Protein AF-X1QFH4-F1 (afdb_monomer_lite)

Secondary structure (DSSP, 8-state):
----------------SHHHHHHHTT-PPPTT----TT-SS-SSS-HHHHHHHT--TT-S-SS-SSS-HHHHHHHHHHHHHHHSPBGGG--STTS-EEEE---S-EEEBTTT--EEE-S-EEEEETTTTEEEE--HHHHHHHTTT-SEEEBSS-EEE--HHHHHHHTT---S---

Radius of gyration: 23.35 Å; chains: 1; bounding box: 55×47×90 Å

Organism: NCBI:txid412755

pLDDT: mean 86.69, std 19.8, range [39.19, 98.69]

Structure (mmCIF, N/CA/C/O backbone):
data_AF-X1QFH4-F1
#
_entry.id   AF-X1QFH4-F1
#
loop_
_atom_site.group_PDB
_atom_site.id
_atom_site.type_symbol
_atom_site.label_atom_id
_atom_site.label_alt_id
_atom_site.label_comp_id
_atom_site.label_asym_id
_atom_site.label_entity_id
_atom_site.label_seq_id
_atom_site.pdbx_PDB_ins_code
_atom_site.Cartn_x
_atom_site.Cartn_y
_atom_site.Cartn_z
_atom_site.occupancy
_atom_site.B_iso_or_equiv
_atom_site.auth_seq_id
_atom_site.auth_comp_id
_atom_site.auth_asym_id
_atom_site.auth_atom_id
_atom_site.pdbx_PDB_model_num
ATOM 1 N N . PRO A 1 1 ? -32.932 29.231 68.042 1.00 44.78 1 PRO A N 1
ATOM 2 C CA . PRO A 1 1 ? -33.486 29.949 66.866 1.00 44.78 1 PRO A CA 1
ATOM 3 C C . PRO A 1 1 ? -32.664 31.227 66.614 1.00 44.78 1 PRO A C 1
ATOM 5 O O . PRO A 1 1 ? -32.666 32.094 67.472 1.00 44.78 1 PRO A O 1
ATOM 8 N N . TRP A 1 2 ? -31.863 31.425 65.569 1.00 39.72 2 TRP A N 1
ATOM 9 C CA . TRP A 1 2 ? -31.786 30.946 64.184 1.00 39.72 2 TRP A CA 1
ATOM 10 C C . TRP A 1 2 ? -30.365 31.322 63.706 1.00 39.72 2 TRP A C 1
ATOM 12 O O . TRP A 1 2 ? -29.896 32.411 64.022 1.00 39.72 2 TRP A O 1
ATOM 22 N N . ALA A 1 3 ? -29.670 30.441 62.983 1.00 39.66 3 ALA A N 1
ATOM 23 C CA . ALA A 1 3 ? -28.388 30.742 62.338 1.00 39.66 3 ALA A CA 1
ATOM 24 C C . ALA A 1 3 ? -28.584 30.627 60.822 1.00 39.66 3 ALA A C 1
ATOM 26 O O . ALA A 1 3 ? 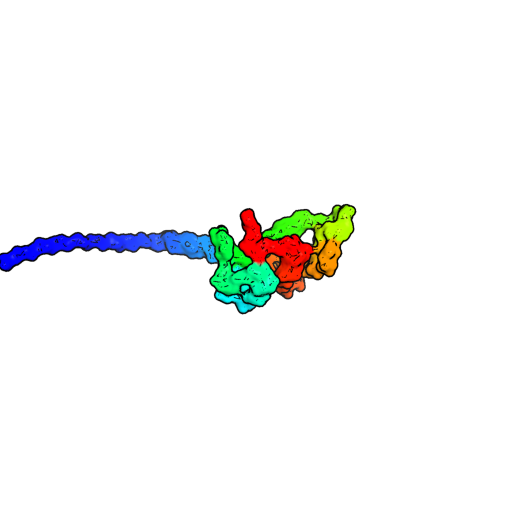-29.055 29.596 60.345 1.00 39.66 3 ALA A O 1
ATOM 27 N N . ILE A 1 4 ? -28.270 31.689 60.078 1.00 46.12 4 ILE A N 1
ATOM 28 C CA . ILE A 1 4 ? -28.333 31.713 58.612 1.00 46.12 4 ILE A CA 1
ATOM 29 C C 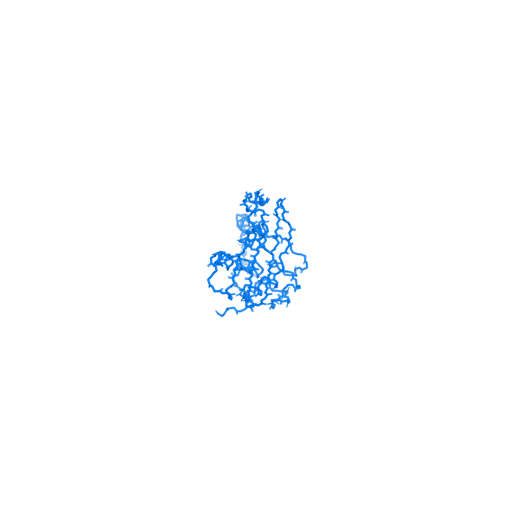. ILE A 1 4 ? -26.918 31.440 58.098 1.00 46.12 4 ILE A C 1
ATOM 31 O O . ILE A 1 4 ? -26.026 32.268 58.267 1.00 46.12 4 ILE A O 1
ATOM 35 N N . ALA A 1 5 ? -26.709 30.268 57.499 1.00 42.12 5 ALA A N 1
ATOM 36 C CA . ALA A 1 5 ? -25.493 29.939 56.767 1.00 42.12 5 ALA A CA 1
ATOM 37 C C . ALA A 1 5 ? -25.646 30.403 55.309 1.00 42.12 5 ALA A C 1
ATOM 39 O O . ALA A 1 5 ? -26.578 29.994 54.618 1.00 42.12 5 ALA A O 1
ATOM 40 N N . ALA A 1 6 ? -24.745 31.272 54.852 1.00 43.19 6 ALA A N 1
ATOM 41 C CA . ALA A 1 6 ? -24.660 31.698 53.460 1.00 43.19 6 ALA A CA 1
ATOM 42 C C . ALA A 1 6 ? -23.924 30.626 52.639 1.00 43.19 6 ALA A C 1
ATOM 44 O O . ALA A 1 6 ? -22.752 30.352 52.888 1.00 43.19 6 ALA A O 1
ATOM 45 N N . GLY A 1 7 ? -24.616 30.005 51.681 1.00 40.72 7 GLY A N 1
ATOM 46 C CA . GLY A 1 7 ? -24.020 29.086 50.711 1.00 40.72 7 GLY A CA 1
ATOM 47 C C . GLY A 1 7 ? -23.520 29.840 49.480 1.00 40.72 7 GLY A C 1
ATOM 48 O O . GLY A 1 7 ? -24.279 30.569 48.844 1.00 40.72 7 GLY A O 1
ATOM 49 N N . THR A 1 8 ? -22.249 29.667 49.133 1.00 43.97 8 THR A N 1
ATOM 50 C CA . THR A 1 8 ? -21.654 30.136 47.877 1.00 43.97 8 THR A CA 1
ATOM 51 C C . THR A 1 8 ? -22.091 29.229 46.725 1.00 43.97 8 THR A C 1
ATOM 53 O O . THR A 1 8 ? -21.732 28.056 46.676 1.00 43.97 8 THR A O 1
ATOM 56 N N . ALA A 1 9 ? -22.856 29.770 45.776 1.00 41.28 9 ALA A N 1
ATOM 57 C CA . ALA A 1 9 ? -23.139 29.110 44.505 1.00 41.28 9 ALA A CA 1
ATOM 58 C C . ALA A 1 9 ? -21.990 29.389 43.524 1.00 41.28 9 ALA A C 1
ATOM 60 O O . ALA A 1 9 ? -21.764 30.536 43.139 1.00 41.28 9 ALA A O 1
ATOM 61 N N . ALA A 1 10 ? -21.259 28.351 43.119 1.00 44.38 10 ALA A N 1
ATOM 62 C CA . ALA A 1 10 ? -20.327 28.442 42.002 1.00 44.38 10 ALA A CA 1
ATOM 63 C C . ALA A 1 10 ? -21.122 28.319 40.694 1.00 44.38 10 ALA A C 1
ATOM 65 O O . ALA A 1 10 ? -21.646 27.254 40.370 1.00 44.38 10 ALA A O 1
ATOM 66 N N . ALA A 1 11 ? -21.240 29.420 39.955 1.00 40.34 11 ALA A N 1
ATOM 67 C CA . ALA A 1 11 ? -21.787 29.407 38.607 1.00 40.34 11 ALA A CA 1
ATOM 68 C C . ALA A 1 11 ? -20.733 28.838 37.646 1.00 40.34 11 ALA A C 1
ATOM 70 O O . ALA A 1 11 ? -19.700 29.463 37.407 1.00 40.34 11 ALA A O 1
ATOM 71 N N . ILE A 1 12 ? -20.987 27.651 37.092 1.00 49.94 12 ILE A N 1
ATOM 72 C CA . ILE A 1 12 ? -20.218 27.122 35.963 1.00 49.94 12 ILE A CA 1
ATOM 73 C C . ILE A 1 12 ? -20.731 27.845 34.716 1.00 49.94 12 ILE A C 1
ATOM 75 O O . ILE A 1 12 ? -21.821 27.562 34.219 1.00 49.94 12 ILE A O 1
ATOM 79 N N . ALA A 1 13 ? -19.966 28.824 34.241 1.00 47.19 13 ALA A N 1
ATOM 80 C CA . ALA A 1 13 ? -20.222 29.468 32.962 1.00 47.19 13 ALA A CA 1
ATOM 81 C C . ALA A 1 13 ? -19.887 28.478 31.834 1.00 47.19 13 ALA A C 1
ATOM 83 O O . ALA A 1 13 ? -18.720 28.190 31.575 1.00 47.19 13 ALA A O 1
ATOM 84 N N . LEU A 1 14 ? -20.914 27.946 31.170 1.00 47.41 14 LEU A N 1
ATOM 85 C CA . LEU A 1 14 ? -20.762 27.208 29.918 1.00 47.41 14 LEU A CA 1
ATOM 86 C C . LEU A 1 14 ? -20.385 28.211 28.821 1.00 47.41 14 LEU A C 1
ATOM 88 O O . LEU A 1 14 ? -21.220 28.989 28.357 1.00 47.41 14 LEU A O 1
ATOM 92 N N . GLY A 1 15 ? -19.104 28.223 28.452 1.00 46.16 15 GLY A N 1
ATOM 93 C CA . GLY A 1 15 ? -18.583 29.016 27.343 1.00 46.16 15 GLY A CA 1
ATOM 94 C C . GLY A 1 15 ? -19.255 28.624 26.027 1.00 46.16 15 GLY A C 1
ATOM 95 O O . GLY A 1 15 ? -19.303 27.456 25.647 1.00 46.16 15 GLY A O 1
ATOM 96 N N . THR A 1 16 ? -19.798 29.621 25.343 1.00 49.06 16 THR A N 1
ATOM 97 C CA . THR A 1 16 ? -20.589 29.510 24.122 1.00 49.06 16 THR A CA 1
ATOM 98 C C . THR A 1 16 ? -19.755 29.068 22.911 1.00 49.06 16 THR A C 1
ATOM 100 O O . THR A 1 16 ? -18.875 29.783 22.443 1.00 49.06 16 THR A O 1
ATOM 103 N N . GLY A 1 17 ? -20.082 27.889 22.368 1.00 50.69 17 GLY A N 1
ATOM 104 C CA . GLY A 1 17 ? -20.250 27.590 20.932 1.00 50.69 17 GLY A CA 1
ATOM 105 C C . GLY A 1 17 ? -19.057 27.626 19.962 1.00 50.69 17 GLY A C 1
ATOM 106 O O . GLY A 1 17 ? -19.098 26.925 18.957 1.00 50.69 17 GLY A O 1
ATOM 107 N N . ALA A 1 18 ? -17.988 28.381 20.214 1.00 46.50 18 ALA A N 1
ATOM 108 C CA . ALA A 1 18 ? -16.902 28.546 19.238 1.00 46.50 18 ALA A CA 1
ATOM 109 C C . ALA A 1 18 ? -15.868 27.402 19.264 1.00 46.50 18 ALA A C 1
ATOM 111 O O . ALA A 1 18 ? -15.225 27.120 18.256 1.00 46.50 18 ALA A O 1
ATOM 112 N N . SER A 1 19 ? -15.725 26.720 20.405 1.00 48.41 19 SER A N 1
ATOM 113 C CA . SER A 1 19 ? -14.767 25.617 20.588 1.00 48.41 19 SER A CA 1
ATOM 114 C C . SER A 1 19 ? -15.251 24.291 19.999 1.00 48.41 19 SER A C 1
ATOM 116 O O . SER A 1 19 ? -14.419 23.514 19.539 1.00 48.41 19 SER A O 1
ATOM 118 N N . LEU A 1 20 ? -16.565 24.046 19.963 1.00 48.06 20 LEU A N 1
ATOM 119 C CA . LEU A 1 20 ? -17.116 22.822 19.377 1.00 48.06 20 LEU A CA 1
ATOM 120 C C . LEU A 1 20 ? -16.903 22.806 17.863 1.00 48.06 20 LEU A C 1
ATOM 122 O O . LEU A 1 20 ? -16.425 21.817 17.332 1.00 48.06 20 LEU A O 1
ATOM 126 N N . ASN A 1 21 ? -17.131 23.924 17.170 1.00 44.59 21 ASN A N 1
ATOM 127 C CA . ASN A 1 21 ? -16.950 23.981 15.716 1.00 44.59 21 ASN A CA 1
ATOM 128 C C . ASN A 1 21 ? -15.492 23.789 15.280 1.00 44.59 21 ASN A C 1
ATOM 130 O O . ASN A 1 21 ? -15.253 23.272 14.200 1.00 44.59 21 ASN A O 1
ATOM 134 N N . LYS A 1 22 ? -14.512 24.169 16.110 1.00 39.19 22 LYS A N 1
ATOM 135 C CA . LYS A 1 22 ? -13.089 23.950 15.810 1.00 39.19 22 LYS A CA 1
ATOM 136 C C . LYS A 1 22 ? -12.627 22.528 16.155 1.00 39.19 22 LYS A C 1
ATOM 138 O O . LYS A 1 22 ? -11.730 22.025 15.495 1.00 39.19 22 LYS A O 1
ATOM 143 N N . ALA A 1 23 ? -13.262 21.892 17.143 1.00 42.47 23 ALA A N 1
ATOM 144 C CA . ALA A 1 23 ? -13.079 20.474 17.450 1.00 42.47 23 ALA A CA 1
ATOM 145 C C . ALA A 1 23 ? -13.771 19.560 16.420 1.00 42.47 23 ALA A C 1
ATOM 147 O O . ALA A 1 23 ? -13.243 18.507 16.110 1.00 42.47 23 ALA A O 1
ATOM 148 N N . LEU A 1 24 ? -14.902 19.983 15.839 1.00 42.06 24 LEU A N 1
ATOM 149 C CA . LEU A 1 24 ? -15.577 19.265 14.750 1.00 42.06 24 LEU A CA 1
ATOM 150 C C . LEU A 1 24 ? -14.979 19.546 13.357 1.00 42.06 24 LEU A C 1
ATOM 152 O O . LEU A 1 24 ? -15.131 18.725 12.463 1.00 42.06 24 LEU A O 1
ATOM 156 N N . ALA A 1 25 ? -14.320 20.691 13.144 1.00 39.50 25 ALA A N 1
ATOM 157 C CA . ALA A 1 25 ? -13.692 21.032 11.858 1.00 39.50 25 ALA A CA 1
ATOM 158 C C . ALA A 1 25 ? -12.262 20.485 11.696 1.00 39.50 25 ALA A C 1
ATOM 160 O O . ALA A 1 25 ? -11.680 20.645 10.626 1.00 39.50 25 ALA A O 1
ATOM 161 N N . GLY A 1 26 ? -11.687 19.892 12.747 1.00 40.53 26 GLY A N 1
ATOM 162 C CA . GLY A 1 26 ? -10.337 19.323 12.733 1.00 40.53 26 GLY A CA 1
ATOM 163 C C . GLY A 1 26 ? -10.264 17.847 12.340 1.00 40.53 26 GLY A C 1
ATOM 164 O O . GL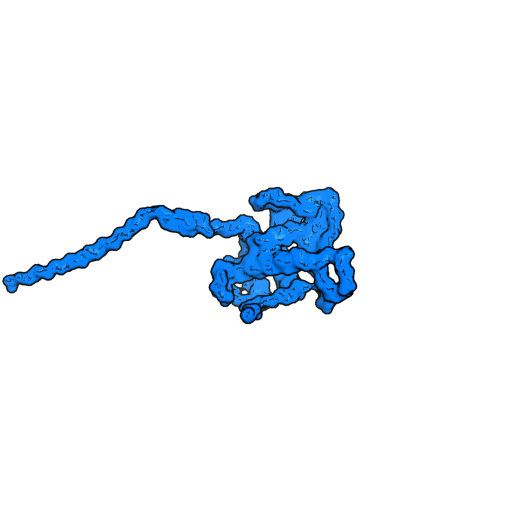Y A 1 26 ? -9.163 17.320 12.311 1.00 40.53 26 GLY A O 1
ATOM 165 N N . ASP A 1 27 ? -11.400 17.201 12.066 1.00 52.72 27 ASP A N 1
ATOM 166 C CA . ASP A 1 27 ? -11.501 15.736 12.110 1.00 52.72 27 ASP A CA 1
ATOM 167 C C . ASP A 1 27 ? -12.452 15.185 11.034 1.00 52.72 27 ASP A C 1
ATOM 169 O O . ASP A 1 27 ? -13.215 14.248 11.259 1.00 52.72 27 ASP A O 1
ATOM 173 N N . MET A 1 28 ? -12.479 15.814 9.852 1.00 60.19 28 MET A N 1
ATOM 174 C CA . MET A 1 28 ? -13.036 15.106 8.700 1.00 60.19 28 MET A CA 1
ATOM 175 C C . MET A 1 28 ? -11.976 14.103 8.246 1.00 60.19 28 MET A C 1
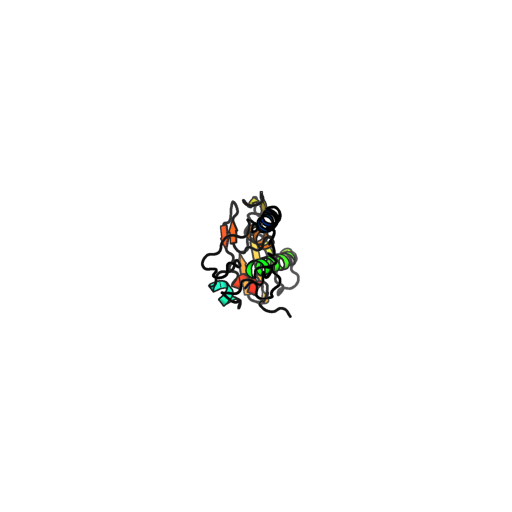ATOM 177 O O . MET A 1 28 ? -10.898 14.555 7.849 1.00 60.19 28 MET A O 1
ATOM 181 N N . PRO A 1 29 ? -12.251 12.786 8.320 1.00 76.75 29 PRO A N 1
ATOM 182 C CA . PRO A 1 29 ? -11.317 11.785 7.826 1.00 76.75 29 PRO A CA 1
ATOM 183 C C . PRO A 1 29 ? -10.989 12.086 6.364 1.00 76.75 29 PRO A C 1
ATOM 185 O O . PRO A 1 29 ? -11.843 12.584 5.615 1.00 76.75 29 PRO A O 1
ATOM 188 N N . ASP A 1 30 ? -9.737 11.841 5.976 1.00 92.62 30 ASP A N 1
ATOM 189 C CA . ASP A 1 30 ? -9.311 12.028 4.594 1.00 92.62 30 ASP A CA 1
ATOM 190 C C . ASP A 1 30 ? -10.245 11.212 3.695 1.00 92.62 30 ASP A C 1
ATOM 192 O O . ASP A 1 30 ? -10.505 10.039 3.942 1.00 92.62 30 ASP A O 1
ATOM 196 N N . ARG A 1 31 ? -10.797 11.834 2.654 1.00 95.44 31 ARG A N 1
ATOM 197 C CA . ARG A 1 31 ? -11.794 11.187 1.797 1.00 95.44 31 ARG A CA 1
ATOM 198 C C . ARG A 1 31 ? -11.255 9.979 1.026 1.00 95.44 31 ARG A C 1
ATOM 200 O O . ARG A 1 31 ? -12.064 9.227 0.491 1.00 95.44 31 ARG A O 1
ATOM 207 N N . HIS A 1 32 ? -9.939 9.801 0.952 1.00 97.19 32 HIS A N 1
ATOM 208 C CA . HIS A 1 32 ? -9.332 8.595 0.392 1.00 97.19 32 HIS A CA 1
ATOM 209 C C . HIS A 1 32 ? -9.377 7.407 1.368 1.00 97.19 32 HIS A C 1
ATOM 211 O O . HIS A 1 32 ? -9.171 6.274 0.947 1.00 97.19 32 HIS A O 1
ATOM 217 N N . GLN A 1 33 ? -9.658 7.628 2.656 1.00 96.50 33 GLN A N 1
ATOM 218 C CA . GLN A 1 33 ? -9.787 6.582 3.673 1.00 96.50 33 GLN A CA 1
ATOM 219 C C . GLN A 1 33 ? -11.128 5.864 3.525 1.00 96.50 33 GLN A C 1
ATOM 221 O O . GLN A 1 33 ? -12.128 6.193 4.166 1.00 96.50 33 GLN A O 1
ATOM 226 N N . LEU A 1 34 ? -11.146 4.892 2.615 1.00 95.19 34 LEU A N 1
ATOM 227 C CA . LEU A 1 34 ? -12.328 4.097 2.309 1.00 95.19 34 LEU A CA 1
ATOM 228 C C . LEU A 1 34 ? -12.676 3.177 3.485 1.00 95.19 34 LEU A C 1
ATOM 230 O O . LEU A 1 34 ? -11.804 2.557 4.094 1.00 95.19 34 LEU A O 1
ATOM 234 N N . SER A 1 35 ? -13.971 3.056 3.776 1.00 94.19 35 SER A N 1
ATOM 235 C CA . SER A 1 35 ? -14.462 2.209 4.864 1.00 94.19 35 SER A CA 1
ATOM 236 C C . SER A 1 35 ? -14.091 0.743 4.658 1.00 94.19 35 SER A C 1
ATOM 238 O O . SER A 1 35 ? -14.279 0.201 3.565 1.00 94.19 35 SER A O 1
ATOM 240 N N . VAL A 1 36 ? -13.668 0.078 5.730 1.00 96.75 36 VAL A N 1
ATOM 241 C CA . VAL A 1 36 ? -13.292 -1.336 5.709 1.00 96.75 36 VAL A CA 1
ATOM 242 C C . VAL A 1 36 ? -14.386 -2.181 6.354 1.00 96.75 36 VAL A C 1
ATOM 244 O O . VAL A 1 36 ? -14.925 -1.860 7.411 1.00 96.75 36 VAL A O 1
ATOM 247 N N . SER A 1 37 ? -14.768 -3.273 5.694 1.00 96.31 37 SER A N 1
ATOM 248 C CA . SER A 1 37 ? -15.717 -4.225 6.267 1.00 96.31 37 SER A CA 1
ATOM 249 C C . SER A 1 37 ? -15.040 -5.066 7.346 1.00 96.31 37 SER A C 1
ATOM 251 O O . SER A 1 37 ? -13.979 -5.627 7.077 1.00 96.31 37 SER A O 1
ATOM 253 N N . GLN A 1 38 ? -15.721 -5.278 8.476 1.00 97.19 38 GLN A N 1
ATOM 254 C CA . GLN A 1 38 ? -15.202 -6.079 9.595 1.00 97.19 38 GLN A CA 1
ATOM 255 C C . GLN A 1 38 ? -13.891 -5.506 10.153 1.00 97.19 38 GLN A C 1
ATOM 257 O O . GLN A 1 38 ? -12.888 -6.206 10.193 1.00 97.19 38 GLN A O 1
ATOM 262 N N . ASP A 1 39 ? -13.937 -4.228 10.512 1.00 97.75 39 ASP A N 1
ATOM 263 C CA . ASP A 1 39 ? -12.898 -3.461 11.198 1.00 97.75 39 ASP A CA 1
ATOM 264 C C . ASP A 1 39 ? -13.504 -3.039 12.549 1.00 97.75 39 ASP A C 1
ATOM 266 O O . ASP A 1 39 ? -14.429 -2.217 12.601 1.00 97.75 39 ASP A O 1
ATOM 270 N N . ALA A 1 40 ? -13.130 -3.740 13.620 1.00 97.94 40 ALA A N 1
ATOM 271 C CA . ALA A 1 40 ? -13.802 -3.643 14.912 1.00 97.94 40 ALA A CA 1
ATOM 272 C C . ALA A 1 40 ? -13.433 -2.391 15.722 1.00 97.94 40 ALA A C 1
ATOM 274 O O . ALA A 1 40 ? -14.211 -1.999 16.602 1.00 97.94 40 ALA A O 1
ATOM 275 N N . ASP A 1 41 ? -12.290 -1.766 15.450 1.00 96.94 41 ASP A N 1
ATOM 276 C CA . ASP A 1 41 ? -11.832 -0.554 16.129 1.00 96.94 41 ASP A CA 1
ATOM 277 C C . ASP A 1 41 ? -11.752 0.687 15.226 1.00 96.94 41 ASP A C 1
ATOM 279 O O . ASP A 1 41 ? -11.495 1.781 15.739 1.00 96.94 41 ASP A O 1
ATOM 283 N N . ALA A 1 42 ? -12.134 0.543 13.955 1.00 96.50 42 ALA A N 1
ATOM 284 C CA . ALA A 1 42 ? -12.233 1.588 12.943 1.00 96.50 42 ALA A CA 1
ATOM 285 C C . ALA A 1 42 ? -10.880 2.241 12.620 1.00 96.50 42 ALA A C 1
ATOM 287 O O . ALA A 1 42 ? -10.794 3.466 12.485 1.00 96.50 42 ALA A O 1
ATOM 288 N N . ASP A 1 43 ? -9.828 1.428 12.509 1.00 96.06 43 ASP A N 1
ATOM 289 C CA . ASP A 1 43 ? -8.458 1.880 12.261 1.00 96.06 43 ASP A CA 1
ATOM 290 C C . ASP A 1 43 ? -8.022 1.826 10.783 1.00 96.06 43 ASP A C 1
ATOM 292 O O . ASP A 1 43 ? -6.934 2.320 10.459 1.00 96.06 43 ASP A O 1
ATOM 296 N N . LEU A 1 44 ? -8.905 1.325 9.901 1.00 97.38 44 LEU A N 1
ATOM 297 C CA . LEU A 1 44 ? -8.732 1.043 8.467 1.00 97.38 44 LEU A CA 1
ATOM 298 C C . LEU A 1 44 ? -8.031 -0.282 8.120 1.00 97.38 44 LEU A C 1
ATOM 300 O O . LEU A 1 44 ? -7.608 -0.483 6.967 1.00 97.38 44 LEU A O 1
ATOM 304 N N . LEU A 1 45 ? -7.972 -1.223 9.055 1.00 97.56 45 LEU A N 1
ATOM 305 C CA . LEU A 1 45 ? -7.620 -2.621 8.828 1.00 97.56 45 LEU A CA 1
ATOM 306 C C . LEU A 1 45 ? -8.807 -3.518 9.169 1.00 97.56 45 LEU A C 1
ATOM 308 O O . LEU A 1 45 ? -9.530 -3.316 10.132 1.00 97.56 45 LEU A O 1
ATOM 312 N N . ALA A 1 46 ? -9.031 -4.551 8.360 1.00 98.06 46 ALA A N 1
ATOM 313 C CA . ALA A 1 46 ? -10.007 -5.564 8.733 1.00 98.06 46 ALA A CA 1
ATOM 314 C C . ALA A 1 46 ? -9.425 -6.443 9.851 1.00 98.06 46 ALA A C 1
ATOM 316 O O . ALA A 1 46 ? -8.246 -6.799 9.789 1.00 98.06 46 ALA A O 1
ATOM 317 N N . ASP A 1 47 ? -10.264 -6.954 10.753 1.00 98.12 47 ASP A N 1
ATOM 318 C CA . ASP A 1 47 ? -9.867 -7.833 11.864 1.00 98.12 47 ASP A CA 1
ATOM 319 C C . ASP A 1 47 ? -8.964 -8.992 11.384 1.00 98.12 47 ASP A C 1
ATOM 321 O O . ASP A 1 47 ? -7.997 -9.405 12.028 1.00 98.12 47 ASP A O 1
ATOM 325 N N . LYS A 1 48 ? -9.281 -9.549 10.204 1.00 97.44 48 LYS A N 1
ATOM 326 C CA . LYS A 1 48 ? -8.520 -10.646 9.582 1.00 97.44 48 LYS A CA 1
ATOM 327 C C . LYS A 1 48 ? -7.121 -10.215 9.128 1.00 97.44 48 LYS A C 1
ATOM 329 O O . LYS A 1 48 ? -6.202 -11.031 9.154 1.00 97.44 48 LYS A O 1
ATOM 334 N N . GLU A 1 49 ? -6.983 -8.978 8.658 1.00 97.19 49 GLU A N 1
ATOM 335 C CA . GLU A 1 49 ? -5.722 -8.410 8.187 1.00 97.19 49 GLU A CA 1
ATOM 336 C C . GLU A 1 49 ? -4.826 -8.168 9.386 1.00 97.19 49 GLU A C 1
ATOM 338 O O . GLU A 1 49 ? -3.703 -8.663 9.394 1.00 97.19 49 GLU A O 1
ATOM 343 N N . GLU A 1 50 ? -5.360 -7.545 10.435 1.00 96.56 50 GLU A N 1
ATOM 344 C CA . GLU A 1 50 ? -4.646 -7.330 11.687 1.00 96.56 50 GLU A CA 1
ATOM 345 C C . GLU A 1 50 ? -4.129 -8.632 12.294 1.00 96.56 50 GLU A C 1
ATOM 347 O O . GLU A 1 50 ? -2.948 -8.730 12.631 1.00 96.56 50 GLU A O 1
ATOM 352 N N . ILE A 1 51 ? -4.969 -9.672 12.369 1.00 95.25 51 ILE A N 1
ATOM 353 C CA . ILE A 1 51 ? -4.549 -11.002 12.835 1.00 95.25 51 ILE A CA 1
ATOM 354 C C . ILE A 1 51 ? -3.403 -11.548 11.972 1.00 95.25 51 ILE A C 1
ATOM 356 O O . ILE A 1 51 ? -2.462 -12.142 12.505 1.00 95.25 51 ILE A O 1
ATOM 360 N N . ALA A 1 52 ? -3.465 -11.363 10.650 1.00 94.75 52 ALA A N 1
ATOM 361 C CA . ALA A 1 52 ? -2.455 -11.871 9.725 1.00 94.75 52 ALA A CA 1
ATOM 362 C C . ALA A 1 52 ? -1.101 -11.152 9.855 1.00 94.75 52 ALA A C 1
ATOM 364 O O . ALA A 1 52 ? -0.063 -11.779 9.627 1.00 94.75 52 ALA A O 1
ATOM 365 N N . ILE A 1 53 ? -1.101 -9.869 10.233 1.00 93.38 53 ILE A N 1
ATOM 366 C CA . ILE A 1 53 ? 0.114 -9.047 10.363 1.00 93.38 53 ILE A CA 1
ATOM 367 C C . ILE A 1 53 ? 0.557 -8.815 11.818 1.00 93.38 53 ILE A C 1
ATOM 369 O O . ILE A 1 53 ? 1.635 -8.274 12.047 1.00 93.38 53 ILE A O 1
ATOM 373 N N . GLY A 1 54 ? -0.215 -9.289 12.800 1.00 92.44 54 GLY A N 1
ATOM 374 C CA . GLY A 1 54 ? 0.130 -9.265 14.225 1.00 92.44 54 GLY A CA 1
ATOM 375 C C . GLY A 1 54 ? -0.343 -8.031 15.003 1.00 92.44 54 GLY A C 1
ATOM 376 O O . GLY A 1 54 ? 0.170 -7.792 16.098 1.00 92.44 54 GLY A O 1
ATOM 377 N N . TYR A 1 55 ? -1.295 -7.267 14.466 1.00 93.62 55 TYR A N 1
ATOM 378 C CA . TYR A 1 55 ? -1.950 -6.138 15.137 1.00 93.62 55 TYR A CA 1
ATOM 379 C C . TYR A 1 55 ? -3.045 -6.615 16.112 1.00 93.62 55 TYR A C 1
ATOM 381 O O . TYR A 1 55 ? -3.279 -7.820 16.270 1.00 93.62 55 TYR A O 1
ATOM 389 N N . ARG A 1 56 ? -3.668 -5.683 16.845 1.00 95.31 56 ARG A N 1
ATOM 390 C CA . ARG A 1 56 ? -4.696 -5.978 17.851 1.00 95.31 56 ARG A CA 1
ATOM 391 C C . ARG A 1 56 ? -6.033 -5.371 17.441 1.00 95.31 56 ARG A C 1
ATOM 393 O O . ARG A 1 56 ? -6.268 -4.217 17.759 1.00 95.31 56 ARG A O 1
ATOM 400 N N . VAL A 1 57 ? -6.944 -6.266 17.069 1.00 96.88 57 VAL A N 1
ATOM 401 C CA . VAL A 1 57 ? -8.339 -6.052 16.628 1.00 96.88 57 VAL A CA 1
ATOM 402 C C . VAL A 1 57 ? -9.209 -5.049 17.398 1.00 96.88 57 VAL A C 1
ATOM 404 O O . VAL A 1 57 ? -10.271 -4.651 16.946 1.00 96.88 57 VAL A O 1
ATOM 407 N N . PHE A 1 58 ? -8.829 -4.673 18.614 1.00 97.31 58 PHE A N 1
ATOM 408 C CA . PHE A 1 58 ? -9.630 -3.775 19.449 1.00 97.31 58 PHE A CA 1
ATOM 409 C C . PHE A 1 58 ? -8.811 -2.583 19.959 1.00 97.31 58 PHE A C 1
ATOM 411 O O . PHE A 1 58 ? -9.077 -2.068 21.052 1.00 97.31 58 PHE A O 1
ATOM 418 N N . LYS A 1 59 ? -7.745 -2.206 19.253 1.00 95.62 59 LYS A N 1
ATOM 419 C CA . LYS A 1 59 ? -6.838 -1.126 19.630 1.00 95.62 59 LYS A CA 1
ATOM 420 C C . LYS A 1 59 ? -6.333 -0.370 18.391 1.00 95.62 59 LYS A C 1
ATOM 422 O O . LYS A 1 59 ? -5.187 -0.552 18.001 1.00 95.62 59 LYS A O 1
ATOM 427 N N . ALA A 1 60 ? -7.125 0.615 17.970 1.00 95.50 60 ALA A N 1
ATOM 428 C CA . ALA A 1 60 ? -6.894 1.399 16.757 1.00 95.50 60 ALA A CA 1
ATOM 429 C C . ALA A 1 60 ? -5.590 2.209 16.703 1.00 95.50 60 ALA A C 1
ATOM 431 O O . ALA A 1 60 ? -5.186 2.632 15.633 1.00 95.50 60 ALA A O 1
ATOM 432 N N . ASP A 1 61 ? -4.958 2.492 17.844 1.00 94.31 61 ASP A N 1
ATOM 433 C CA . ASP A 1 61 ? -3.655 3.167 17.925 1.00 94.31 61 ASP A CA 1
ATOM 434 C C . ASP A 1 61 ? -2.797 2.413 18.950 1.00 94.31 61 ASP A C 1
ATOM 436 O O . ASP A 1 61 ? -2.923 2.563 20.182 1.00 94.31 61 ASP A O 1
ATOM 440 N N . GLN A 1 62 ? -1.960 1.500 18.458 1.00 92.06 62 GLN A N 1
ATOM 441 C CA . GLN A 1 62 ? -1.205 0.608 19.319 1.00 92.06 62 GLN A CA 1
ATOM 442 C C . GLN A 1 62 ? 0.036 1.262 19.922 1.00 92.06 62 GLN A C 1
ATOM 444 O O . GLN A 1 62 ? 0.359 0.967 21.087 1.00 92.06 62 GLN A O 1
ATOM 449 N N . ASN A 1 63 ? 0.711 2.139 19.185 1.00 90.50 63 ASN A N 1
ATOM 450 C CA . ASN A 1 63 ? 1.924 2.822 19.641 1.00 90.50 63 ASN A CA 1
ATOM 451 C C . ASN A 1 63 ? 1.630 4.143 20.383 1.00 90.50 63 ASN A C 1
ATOM 453 O O . ASN A 1 63 ? 2.529 4.678 21.033 1.00 90.50 63 ASN A O 1
ATOM 457 N N . ARG A 1 64 ? 0.367 4.587 20.410 1.00 92.25 64 ARG A N 1
ATOM 458 C CA . ARG A 1 64 ? -0.127 5.825 21.034 1.00 92.25 64 ARG A CA 1
ATOM 459 C C . ARG A 1 64 ? 0.432 7.088 20.380 1.00 92.25 64 ARG A C 1
ATOM 461 O O . ARG A 1 64 ? 0.700 8.066 21.088 1.00 92.25 64 ARG A O 1
ATOM 468 N N . ASN A 1 65 ? 0.648 7.065 19.068 1.00 90.75 65 ASN A N 1
ATOM 469 C CA . ASN A 1 65 ? 1.146 8.215 18.313 1.00 90.75 65 ASN A CA 1
ATOM 470 C C . ASN A 1 65 ? 0.027 9.141 17.796 1.00 90.75 65 ASN A C 1
ATOM 472 O O . ASN A 1 65 ? 0.345 10.149 17.167 1.00 90.75 65 ASN A O 1
ATOM 476 N N . GLN A 1 66 ? -1.243 8.853 18.118 1.00 93.00 66 GLN A N 1
ATOM 477 C CA . GLN A 1 66 ? -2.437 9.584 17.670 1.00 93.00 66 GLN A CA 1
ATOM 478 C C . GLN A 1 66 ? -2.762 9.422 16.176 1.00 93.00 66 GLN A C 1
ATOM 480 O O . GLN A 1 66 ? -3.544 10.202 15.636 1.00 93.00 66 GLN A O 1
ATOM 485 N N . ILE A 1 67 ? -2.186 8.420 15.517 1.00 91.88 67 ILE A N 1
ATOM 486 C CA . ILE A 1 67 ? -2.491 8.010 14.146 1.00 91.88 67 ILE A CA 1
ATOM 487 C C . ILE A 1 67 ? -3.067 6.598 14.236 1.00 91.88 67 ILE A C 1
ATOM 489 O O . ILE A 1 67 ? -2.563 5.779 15.000 1.00 91.88 67 ILE A O 1
ATOM 493 N N . SER A 1 68 ? -4.142 6.316 13.498 1.00 95.00 68 SER A N 1
ATOM 494 C CA . SER A 1 68 ? -4.668 4.957 13.487 1.00 95.00 68 SER A CA 1
ATOM 495 C C . SER A 1 68 ? -3.686 4.006 12.804 1.00 95.00 68 SER A C 1
ATOM 497 O O . SER A 1 68 ? -2.979 4.362 11.858 1.00 95.00 68 SER A O 1
ATOM 499 N N . ASP A 1 69 ? -3.653 2.783 13.297 1.00 94.62 69 ASP A N 1
ATOM 500 C CA . ASP A 1 69 ? -2.703 1.741 12.951 1.00 94.62 69 ASP A CA 1
ATOM 501 C C . ASP A 1 69 ? -2.737 1.403 11.443 1.00 94.62 69 ASP A C 1
ATOM 503 O O . ASP A 1 69 ? -1.680 1.302 10.805 1.00 94.62 69 ASP A O 1
ATOM 507 N N . GLY A 1 70 ? -3.930 1.326 10.840 1.00 96.00 70 GLY A N 1
ATOM 508 C CA . GLY A 1 70 ? -4.113 1.171 9.393 1.00 96.00 70 GLY A CA 1
ATOM 509 C C . GLY A 1 70 ? -3.629 2.358 8.559 1.00 96.00 70 GLY A C 1
ATOM 510 O O . GLY A 1 70 ? -2.927 2.156 7.563 1.00 96.00 70 GLY A O 1
ATOM 511 N N . VAL A 1 71 ? -3.930 3.590 8.987 1.00 96.69 71 VAL A N 1
ATOM 512 C CA . VAL A 1 71 ? -3.466 4.825 8.324 1.00 96.69 71 VAL A CA 1
ATOM 513 C C . VAL A 1 71 ? -1.946 4.916 8.361 1.00 96.69 71 VAL A C 1
ATOM 515 O O . VAL A 1 71 ? -1.308 5.197 7.344 1.00 96.69 71 VAL A O 1
ATOM 518 N N . GLU A 1 72 ? -1.344 4.665 9.523 1.00 95.44 72 GLU A N 1
ATOM 519 C CA . GLU A 1 72 ? 0.106 4.672 9.678 1.00 95.44 72 GLU A CA 1
ATOM 520 C C . GLU A 1 72 ? 0.758 3.612 8.784 1.00 95.44 72 GLU A C 1
ATOM 522 O O . GLU A 1 72 ? 1.721 3.916 8.073 1.00 95.44 72 GLU A O 1
ATOM 527 N N . LEU A 1 73 ? 0.233 2.382 8.777 1.00 96.44 73 LEU A N 1
ATOM 528 C CA . LEU A 1 73 ? 0.793 1.296 7.976 1.00 96.44 73 LEU A CA 1
ATOM 529 C C . LEU A 1 73 ? 0.727 1.594 6.474 1.00 96.44 73 LEU A C 1
ATOM 531 O O . LEU A 1 73 ? 1.722 1.385 5.777 1.00 96.44 73 LEU A O 1
ATOM 535 N N . ALA A 1 74 ? -0.403 2.101 5.975 1.00 97.62 74 ALA A N 1
ATOM 536 C CA . ALA A 1 74 ? -0.562 2.477 4.571 1.00 97.62 74 ALA A CA 1
ATOM 537 C C . ALA A 1 74 ? 0.424 3.580 4.162 1.00 97.62 74 ALA A C 1
ATOM 539 O O . ALA A 1 74 ? 1.170 3.402 3.196 1.00 97.62 74 ALA A O 1
ATOM 540 N N . ASN A 1 75 ? 0.529 4.648 4.957 1.00 96.50 75 ASN A N 1
ATOM 541 C CA . ASN A 1 75 ? 1.483 5.729 4.706 1.00 96.50 75 ASN A CA 1
ATOM 542 C C . ASN A 1 75 ? 2.933 5.223 4.696 1.00 96.50 75 ASN A C 1
ATOM 544 O O . ASN A 1 75 ? 3.715 5.565 3.808 1.00 96.50 75 ASN A O 1
ATOM 548 N N . ARG A 1 76 ? 3.305 4.362 5.653 1.00 95.62 76 ARG A N 1
ATOM 549 C CA . ARG A 1 76 ? 4.642 3.748 5.699 1.00 95.62 76 ARG A CA 1
ATOM 550 C C . ARG A 1 76 ? 4.917 2.892 4.463 1.00 95.62 76 ARG A C 1
ATOM 552 O O . ARG A 1 76 ? 6.012 2.981 3.910 1.00 95.62 76 ARG A O 1
ATOM 559 N N . CYS A 1 77 ? 3.950 2.089 4.018 1.00 97.56 77 CYS A N 1
ATOM 560 C CA . CYS A 1 77 ? 4.058 1.329 2.773 1.00 97.56 77 CYS A CA 1
ATOM 561 C C . CYS A 1 77 ? 4.285 2.257 1.572 1.00 97.56 77 CYS A C 1
ATOM 563 O O . CYS A 1 77 ? 5.212 2.010 0.803 1.00 97.56 77 CYS A O 1
ATOM 565 N N . GLY A 1 78 ? 3.507 3.339 1.449 1.00 97.06 78 GLY A N 1
ATOM 566 C CA . GLY A 1 78 ? 3.666 4.348 0.396 1.00 97.06 78 GLY A CA 1
ATOM 567 C C . GLY A 1 78 ? 5.078 4.939 0.357 1.00 97.06 78 GLY A C 1
ATOM 568 O O . GLY A 1 78 ? 5.743 4.875 -0.675 1.00 97.06 78 GLY A O 1
ATOM 569 N N . VAL A 1 79 ? 5.588 5.391 1.509 1.00 96.06 79 VAL A N 1
ATOM 570 C CA . VAL A 1 79 ? 6.955 5.933 1.643 1.00 96.06 79 VAL A CA 1
ATOM 571 C C . VAL A 1 79 ? 8.023 4.911 1.238 1.00 96.06 79 VAL A C 1
ATOM 573 O O . VAL A 1 79 ? 8.983 5.256 0.549 1.00 96.06 79 VAL A O 1
ATOM 576 N N . VAL A 1 80 ? 7.881 3.643 1.642 1.00 97.31 80 VAL A N 1
ATOM 577 C CA . VAL A 1 80 ? 8.840 2.595 1.254 1.00 97.31 80 VAL A CA 1
ATOM 578 C C . VAL A 1 80 ? 8.780 2.331 -0.251 1.00 97.31 80 VAL A C 1
ATOM 580 O O . VAL A 1 80 ? 9.829 2.236 -0.884 1.00 97.31 80 VAL A O 1
ATOM 583 N N . ILE A 1 81 ? 7.585 2.250 -0.845 1.00 98.00 81 ILE A N 1
ATOM 584 C CA . ILE A 1 81 ? 7.404 2.040 -2.291 1.00 98.00 81 ILE A CA 1
ATOM 585 C C . ILE A 1 81 ? 8.000 3.199 -3.098 1.00 98.00 81 ILE A C 1
ATOM 587 O O . ILE A 1 81 ? 8.639 2.968 -4.129 1.00 98.00 81 ILE A O 1
ATOM 591 N N . GLU A 1 82 ? 7.836 4.441 -2.641 1.00 96.62 82 GLU A N 1
ATOM 592 C CA . GLU A 1 82 ? 8.426 5.619 -3.282 1.00 96.62 82 GLU A CA 1
ATOM 593 C C . GLU A 1 82 ? 9.954 5.489 -3.395 1.00 96.62 82 GLU A C 1
ATOM 595 O O . GLU A 1 82 ? 10.521 5.782 -4.448 1.00 96.62 82 GLU A O 1
ATOM 600 N N . GLN A 1 83 ? 10.597 4.941 -2.361 1.00 96.94 83 GLN A N 1
ATOM 601 C CA . GLN A 1 83 ? 12.047 4.739 -2.286 1.00 96.94 83 GLN A CA 1
ATOM 602 C C . GLN A 1 83 ? 12.562 3.507 -3.045 1.00 96.94 83 GLN A C 1
ATOM 604 O O . GLN A 1 83 ? 13.775 3.376 -3.229 1.00 96.94 83 GLN A O 1
ATOM 609 N N . LEU A 1 84 ? 11.687 2.591 -3.476 1.00 98.12 84 LEU A N 1
ATOM 610 C CA . LEU A 1 84 ? 12.106 1.444 -4.284 1.00 98.12 84 LEU A CA 1
ATOM 611 C C . LEU A 1 84 ? 12.606 1.905 -5.662 1.00 98.12 84 LEU A C 1
ATOM 613 O O . LEU A 1 84 ? 11.989 2.797 -6.255 1.00 98.12 84 LEU A O 1
ATOM 617 N N . PRO A 1 85 ? 13.654 1.266 -6.214 1.00 98.25 85 PRO A N 1
ATOM 618 C CA . PRO A 1 85 ? 14.038 1.483 -7.602 1.00 98.25 85 PRO A CA 1
ATOM 619 C C . PRO A 1 85 ? 12.940 0.983 -8.544 1.00 98.25 85 PRO A C 1
ATOM 621 O O . PRO A 1 85 ? 12.209 0.033 -8.228 1.00 98.25 85 PRO A O 1
ATOM 624 N N . TRP A 1 86 ? 12.855 1.592 -9.721 1.00 97.81 86 TRP A N 1
ATOM 625 C CA . TRP A 1 86 ? 12.145 1.001 -10.849 1.00 97.81 86 TRP A CA 1
ATOM 626 C C . TRP A 1 86 ? 12.891 -0.228 -11.379 1.00 97.81 86 TRP A C 1
ATOM 628 O O . TRP A 1 86 ? 14.096 -0.370 -11.189 1.00 97.81 86 TRP A O 1
ATOM 638 N N . GLU A 1 87 ? 12.172 -1.139 -12.036 1.00 96.94 87 GLU A N 1
ATOM 639 C CA . GLU A 1 87 ? 12.717 -2.395 -12.577 1.00 96.94 87 GLU A CA 1
ATOM 640 C C . GLU A 1 87 ? 13.974 -2.194 -13.447 1.00 96.94 87 GLU A C 1
ATOM 642 O O . GLU A 1 87 ? 14.908 -2.990 -13.370 1.00 96.94 87 GLU A O 1
ATOM 647 N N . ASP A 1 88 ? 14.035 -1.120 -14.234 1.00 96.25 88 ASP A N 1
ATOM 648 C CA . ASP A 1 88 ? 15.168 -0.769 -15.098 1.00 96.25 88 ASP A CA 1
ATOM 649 C C . ASP A 1 88 ? 16.348 -0.113 -14.357 1.00 96.25 88 ASP A C 1
ATOM 651 O O . ASP A 1 88 ? 17.446 -0.008 -14.907 1.00 96.25 88 ASP A O 1
ATOM 655 N N . GLU A 1 89 ? 16.152 0.275 -13.098 1.00 97.50 89 GLU A N 1
ATOM 656 C CA . GLU A 1 89 ? 17.170 0.841 -12.208 1.00 97.50 89 GLU A CA 1
ATOM 657 C C . GLU A 1 89 ? 17.809 -0.223 -11.294 1.00 97.50 89 GLU A C 1
ATOM 659 O O . GLU A 1 89 ? 18.795 0.052 -10.601 1.00 97.50 89 GLU A O 1
ATOM 664 N N . VAL A 1 90 ? 17.269 -1.448 -11.274 1.00 97.31 90 VAL A N 1
ATOM 665 C CA . VAL A 1 90 ? 17.744 -2.532 -10.403 1.00 97.31 90 VAL A CA 1
ATOM 666 C C . VAL A 1 90 ? 19.143 -2.985 -10.810 1.00 97.31 90 VAL A C 1
ATOM 668 O O . VAL A 1 90 ? 19.394 -3.389 -11.945 1.00 97.31 90 VAL A O 1
ATOM 671 N N . THR A 1 91 ? 20.059 -2.990 -9.840 1.00 96.25 91 THR A N 1
ATOM 672 C CA . THR A 1 91 ? 21.442 -3.462 -10.034 1.00 96.25 91 THR A CA 1
ATOM 673 C C . THR A 1 91 ? 21.779 -4.714 -9.223 1.00 96.25 91 THR A C 1
ATOM 675 O O . THR A 1 91 ? 22.676 -5.463 -9.612 1.00 96.25 91 THR A O 1
ATOM 678 N N . ASP A 1 92 ? 21.047 -4.988 -8.137 1.00 96.81 92 ASP A N 1
ATOM 679 C CA . ASP A 1 92 ? 21.162 -6.211 -7.334 1.00 96.81 92 ASP A CA 1
ATOM 680 C C . ASP A 1 92 ? 19.957 -7.138 -7.602 1.00 96.81 92 ASP A C 1
ATOM 682 O O . ASP A 1 92 ? 18.817 -6.734 -7.369 1.00 96.81 92 ASP A O 1
ATOM 686 N N . PRO A 1 93 ? 20.167 -8.395 -8.045 1.00 95.19 93 PRO A N 1
ATOM 687 C CA . PRO A 1 93 ? 19.081 -9.328 -8.357 1.00 95.19 93 PRO A CA 1
ATOM 688 C C . PRO A 1 93 ? 18.196 -9.716 -7.161 1.00 95.19 93 PRO A C 1
ATOM 690 O O . PRO A 1 93 ? 17.131 -10.294 -7.369 1.00 95.19 93 PRO A O 1
ATOM 693 N N . ASN A 1 94 ? 18.616 -9.445 -5.921 1.00 96.88 94 ASN A N 1
ATOM 694 C CA . ASN A 1 94 ? 17.817 -9.704 -4.721 1.00 96.88 94 ASN A CA 1
ATOM 695 C C . ASN A 1 94 ? 17.097 -8.460 -4.184 1.00 96.88 94 ASN A C 1
ATOM 697 O O . ASN A 1 94 ? 16.350 -8.576 -3.210 1.00 96.88 94 ASN A O 1
ATOM 701 N N . GLN A 1 95 ? 17.326 -7.289 -4.780 1.00 97.44 95 GLN A N 1
ATOM 702 C CA . GLN A 1 95 ? 16.721 -6.037 -4.348 1.00 97.44 95 GLN A CA 1
ATOM 703 C C . GLN A 1 95 ? 15.224 -6.019 -4.675 1.00 97.44 95 GLN A C 1
ATOM 705 O O . GLN A 1 95 ? 14.808 -6.379 -5.775 1.00 97.44 95 GLN A O 1
ATOM 710 N N . THR A 1 96 ? 14.408 -5.590 -3.714 1.00 98.56 96 THR A N 1
ATOM 711 C CA . THR A 1 96 ? 12.985 -5.305 -3.940 1.00 98.56 96 THR A CA 1
ATOM 712 C C . THR A 1 96 ? 12.843 -4.091 -4.856 1.00 98.56 96 THR A C 1
ATOM 714 O O . THR A 1 96 ? 13.541 -3.097 -4.667 1.00 98.56 96 THR A O 1
ATOM 717 N N . TYR A 1 97 ? 11.933 -4.153 -5.825 1.00 98.62 97 TYR A N 1
ATOM 718 C CA . TYR A 1 97 ? 11.714 -3.083 -6.801 1.00 98.62 97 TYR A CA 1
ATOM 719 C C . TYR A 1 97 ? 10.236 -2.917 -7.145 1.00 98.62 97 TYR A C 1
ATOM 721 O O . TYR A 1 97 ? 9.414 -3.808 -6.896 1.00 98.62 97 TYR A O 1
ATOM 729 N N . LYS A 1 98 ? 9.906 -1.771 -7.744 1.00 98.25 98 LYS A N 1
ATOM 730 C CA . LYS A 1 98 ? 8.593 -1.497 -8.336 1.00 98.25 98 LYS A CA 1
ATOM 731 C C . LYS A 1 98 ? 8.658 -1.574 -9.858 1.00 98.25 98 LYS A C 1
ATOM 733 O O . LYS A 1 98 ? 9.673 -1.262 -10.473 1.00 98.25 98 LYS A O 1
ATOM 738 N N . TRP A 1 99 ? 7.565 -1.997 -10.474 1.00 97.81 99 TRP A N 1
ATOM 739 C CA . TRP A 1 99 ? 7.428 -2.082 -11.926 1.00 97.81 99 TRP A CA 1
ATOM 740 C C . TRP A 1 99 ? 6.114 -1.440 -12.355 1.00 97.81 99 TRP A C 1
ATOM 742 O O . TRP A 1 99 ? 5.138 -1.423 -11.604 1.00 97.81 99 TRP A O 1
ATOM 752 N N . CYS A 1 100 ? 6.082 -0.930 -13.581 1.00 96.69 100 CYS A N 1
ATOM 753 C CA . CYS A 1 100 ? 4.873 -0.424 -14.212 1.00 96.69 100 CYS A CA 1
ATOM 754 C C . CYS A 1 100 ? 4.966 -0.662 -15.718 1.00 96.69 100 CYS A C 1
ATOM 756 O O . CYS A 1 100 ? 5.947 -0.282 -16.355 1.00 96.69 100 CYS A O 1
ATOM 758 N N . MET A 1 101 ? 3.943 -1.288 -16.299 1.00 96.12 101 MET A N 1
ATOM 759 C CA . MET A 1 101 ? 3.818 -1.366 -17.753 1.00 96.12 101 MET A CA 1
ATOM 760 C C . MET A 1 101 ? 3.004 -0.171 -18.230 1.00 96.12 101 MET A C 1
ATOM 762 O O . MET A 1 101 ? 1.777 -0.242 -18.285 1.00 96.12 101 MET A O 1
ATOM 766 N N . LEU A 1 102 ? 3.698 0.921 -18.559 1.00 94.38 102 LEU A N 1
ATOM 767 C CA . LEU A 1 102 ? 3.064 2.165 -18.988 1.00 94.38 102 LEU A CA 1
ATOM 768 C C . LEU A 1 102 ? 2.109 1.926 -20.163 1.00 94.38 102 LEU A C 1
ATOM 770 O O . LEU A 1 102 ? 2.492 1.379 -21.199 1.00 94.38 102 LEU A O 1
ATOM 774 N N . GLN A 1 103 ? 0.868 2.379 -20.006 1.00 94.00 103 GLN A N 1
ATOM 775 C CA . GLN A 1 103 ? -0.136 2.370 -21.063 1.00 94.00 103 GLN A CA 1
ATOM 776 C C . GLN A 1 103 ? -0.431 3.784 -21.561 1.00 94.00 103 GLN A C 1
ATOM 778 O O . GLN A 1 103 ? -0.201 4.780 -20.874 1.00 94.00 103 GLN A O 1
ATOM 783 N N . HIS A 1 104 ? -0.971 3.870 -22.776 1.00 90.69 104 HIS A N 1
ATOM 784 C CA . HIS A 1 104 ? -1.491 5.117 -23.330 1.00 90.69 104 HIS A CA 1
ATOM 785 C C . HIS A 1 104 ? -2.871 5.414 -22.735 1.00 90.69 104 HIS A C 1
ATOM 787 O O . HIS A 1 104 ? -3.897 5.195 -23.375 1.00 90.69 104 HIS A O 1
ATOM 793 N N . GLY A 1 105 ? -2.876 5.893 -21.497 1.00 94.38 105 GLY A N 1
ATOM 794 C CA . GLY A 1 105 ? -4.064 6.351 -20.795 1.00 94.38 105 GLY A CA 1
ATOM 795 C C . GLY A 1 105 ? -3.752 6.710 -19.350 1.00 94.38 105 GLY A C 1
ATOM 796 O O . GLY A 1 105 ? -2.704 6.345 -18.806 1.00 94.38 105 GLY A O 1
ATOM 797 N N . LEU A 1 106 ? -4.655 7.488 -18.774 1.00 96.69 106 LEU A N 1
ATOM 798 C CA . LEU A 1 106 ? -4.578 7.953 -17.402 1.00 96.69 106 LEU A CA 1
ATOM 799 C C . LEU A 1 106 ? -5.760 7.385 -16.636 1.00 96.69 106 LEU A C 1
ATOM 801 O O . LEU A 1 106 ? -6.824 7.178 -17.214 1.00 96.69 106 LEU A O 1
ATOM 805 N N . GLU A 1 107 ? -5.533 7.166 -15.357 1.00 97.12 107 GLU A N 1
ATOM 806 C CA . GLU A 1 107 ? -6.563 6.887 -14.375 1.00 97.12 107 GLU A CA 1
ATOM 807 C C . GLU A 1 107 ? -6.690 8.097 -13.453 1.00 97.12 107 GLU A C 1
ATOM 809 O O . GLU A 1 107 ? -5.677 8.674 -13.045 1.00 97.12 107 GLU A O 1
ATOM 814 N N . THR A 1 108 ? -7.922 8.493 -13.158 1.00 97.50 108 THR A N 1
ATOM 815 C CA . THR A 1 108 ? -8.247 9.682 -12.366 1.00 97.50 108 THR A CA 1
ATOM 816 C C . THR A 1 108 ? -8.774 9.275 -10.996 1.00 97.50 108 THR A C 1
ATOM 818 O O . THR A 1 108 ? -9.652 8.425 -10.887 1.00 97.50 108 THR A O 1
ATOM 821 N N . CYS A 1 109 ? -8.265 9.910 -9.942 1.00 97.00 109 CYS A N 1
ATOM 822 C CA . CYS A 1 109 ? -8.804 9.775 -8.595 1.00 97.00 109 CYS A CA 1
ATOM 823 C C . CYS A 1 109 ? -10.081 10.615 -8.438 1.00 97.00 109 CYS A C 1
ATOM 825 O O . CYS A 1 109 ? -10.034 11.843 -8.545 1.00 97.00 109 CYS A O 1
ATOM 827 N N . ASP A 1 110 ? -11.197 9.983 -8.079 1.00 89.88 110 ASP A N 1
ATOM 828 C CA . ASP A 1 110 ? -12.492 10.661 -7.902 1.00 89.88 110 ASP A CA 1
ATOM 829 C C . ASP A 1 110 ? -12.576 11.527 -6.631 1.00 89.88 110 ASP A C 1
ATOM 831 O O . ASP A 1 110 ? -13.482 12.355 -6.465 1.00 89.88 110 ASP A O 1
ATOM 835 N N . VAL A 1 111 ? -11.618 11.372 -5.714 1.00 95.38 111 VAL A N 1
ATOM 836 C CA . VAL A 1 111 ? -11.554 12.156 -4.477 1.00 95.38 111 VAL A CA 1
ATOM 837 C C . VAL A 1 111 ? -10.902 13.519 -4.706 1.00 95.38 111 VAL A C 1
ATOM 839 O O . VAL A 1 111 ? -11.469 14.535 -4.292 1.00 95.38 111 VAL A O 1
ATOM 842 N N . CYS A 1 112 ? -9.729 13.556 -5.346 1.00 95.94 112 CYS A N 1
ATOM 843 C CA . CYS A 1 112 ? -8.917 14.772 -5.480 1.00 95.94 112 CYS A CA 1
ATOM 844 C C . CYS A 1 112 ? -8.631 15.207 -6.928 1.00 95.94 112 CYS A C 1
ATOM 846 O O . CYS A 1 112 ? -8.114 16.305 -7.136 1.00 95.94 112 CYS A O 1
ATOM 848 N N . GLY A 1 113 ? -8.976 14.389 -7.927 1.00 96.00 113 GLY A N 1
ATOM 849 C CA . GLY A 1 113 ? -8.753 14.672 -9.348 1.00 96.00 113 GLY A CA 1
ATOM 850 C C . GLY A 1 113 ? -7.316 14.452 -9.833 1.00 96.00 113 GLY A C 1
ATOM 851 O O . GLY A 1 113 ? -7.005 14.817 -10.967 1.00 96.00 113 GLY A O 1
ATOM 852 N N . ALA A 1 114 ? -6.428 13.893 -9.001 1.00 96.62 114 ALA A N 1
ATOM 853 C CA . ALA A 1 114 ? -5.083 13.510 -9.423 1.00 96.62 114 ALA A CA 1
ATOM 854 C C . ALA A 1 114 ? -5.140 12.420 -10.501 1.00 96.62 114 ALA A C 1
ATOM 856 O O . ALA A 1 114 ? -6.038 11.580 -10.495 1.00 96.62 114 ALA A O 1
ATOM 857 N N . THR A 1 115 ? -4.170 12.428 -11.415 1.00 97.38 115 THR A N 1
ATOM 858 C CA . THR A 1 115 ? -4.087 11.445 -12.501 1.00 97.38 115 THR A CA 1
ATOM 859 C C . THR A 1 115 ? -2.808 10.629 -12.412 1.00 97.38 115 THR A C 1
ATOM 861 O O . THR A 1 115 ? -1.724 11.203 -12.288 1.00 97.38 115 THR A O 1
ATOM 864 N N . VAL A 1 116 ? -2.920 9.316 -12.578 1.00 97.06 116 VAL A N 1
ATOM 865 C CA . VAL A 1 116 ? -1.802 8.363 -12.634 1.00 97.06 116 VAL A CA 1
ATOM 866 C C . VAL A 1 116 ? -1.829 7.585 -13.951 1.00 97.06 116 VAL A C 1
ATOM 868 O O . VAL A 1 116 ? -2.808 7.639 -14.691 1.00 97.06 116 VAL A O 1
ATOM 871 N N . ASN A 1 117 ? -0.757 6.868 -14.298 1.00 97.44 117 ASN A N 1
ATOM 872 C CA . ASN A 1 117 ? -0.811 5.966 -15.453 1.00 97.44 117 ASN A CA 1
ATOM 873 C C . ASN A 1 117 ? -1.724 4.768 -15.139 1.00 97.44 117 ASN A C 1
ATOM 875 O O . ASN A 1 117 ? -1.549 4.136 -14.102 1.00 97.44 117 ASN A O 1
ATOM 879 N N . MET A 1 118 ? -2.635 4.429 -16.056 1.00 95.31 118 MET A N 1
ATOM 880 C CA . MET A 1 118 ? -3.584 3.311 -15.891 1.00 95.31 118 MET A CA 1
ATOM 881 C C . MET A 1 118 ? -2.960 1.923 -16.113 1.00 95.31 118 MET A C 1
ATOM 883 O O . MET A 1 118 ? -3.650 0.907 -16.128 1.00 95.31 118 MET A O 1
ATOM 887 N N . GLY A 1 119 ? -1.665 1.861 -16.419 1.00 93.75 119 GLY A N 1
ATOM 888 C CA . GLY A 1 119 ? -0.981 0.607 -16.670 1.00 93.75 119 GLY A CA 1
ATOM 889 C C . GLY A 1 119 ? -0.918 -0.273 -15.420 1.00 93.75 119 GLY A C 1
ATOM 890 O O . GLY A 1 119 ? -0.861 0.238 -14.299 1.00 93.75 119 GLY A O 1
ATOM 891 N N . PRO A 1 120 ? -0.868 -1.606 -15.582 1.00 95.06 120 PRO A N 1
ATOM 892 C CA . PRO A 1 120 ? -0.640 -2.488 -14.453 1.00 95.06 120 PRO A CA 1
ATOM 893 C C . PRO A 1 120 ? 0.726 -2.174 -13.837 1.00 95.06 120 PRO A C 1
ATOM 895 O O . PRO A 1 120 ? 1.721 -1.958 -14.540 1.00 95.06 120 PRO A O 1
ATOM 898 N N . ALA A 1 121 ? 0.764 -2.172 -12.514 1.00 97.69 121 ALA A N 1
ATOM 899 C CA . ALA A 1 121 ? 1.949 -1.889 -11.729 1.00 97.69 121 ALA A CA 1
ATOM 900 C C . ALA A 1 121 ? 2.000 -2.804 -10.506 1.00 97.69 121 ALA A C 1
ATOM 902 O O . ALA A 1 121 ? 1.029 -3.497 -10.169 1.00 97.69 121 ALA A O 1
ATOM 903 N N . GLY A 1 122 ? 3.150 -2.839 -9.847 1.00 98.12 122 GLY A N 1
ATOM 904 C CA . GLY A 1 122 ? 3.292 -3.616 -8.631 1.00 98.12 122 GLY A CA 1
ATOM 905 C C . GLY A 1 122 ? 4.685 -3.605 -8.038 1.00 98.12 122 GLY A C 1
ATOM 906 O O . GLY A 1 122 ? 5.587 -2.906 -8.497 1.00 98.12 122 GLY A O 1
ATOM 907 N N . ILE A 1 123 ? 4.847 -4.445 -7.021 1.00 98.62 123 ILE A N 1
ATOM 908 C CA . ILE A 1 123 ? 6.094 -4.643 -6.285 1.00 98.62 123 ILE A CA 1
ATOM 909 C C . ILE A 1 123 ? 6.552 -6.087 -6.456 1.00 98.62 123 ILE A C 1
ATOM 911 O O . ILE A 1 123 ? 5.744 -7.022 -6.430 1.00 98.62 123 ILE A O 1
ATOM 915 N N . VAL A 1 124 ? 7.858 -6.275 -6.619 1.00 98.69 124 VAL A N 1
ATOM 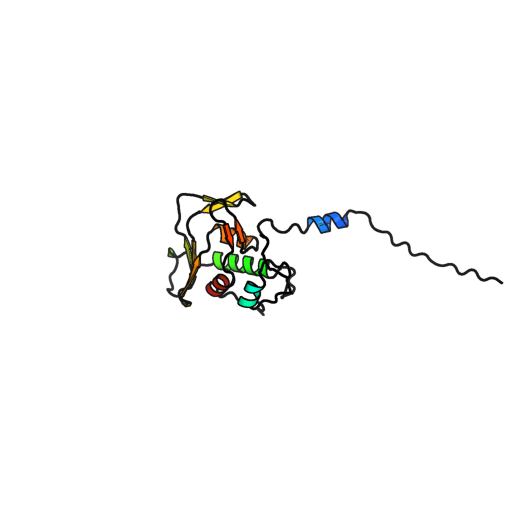916 C CA . VAL A 1 124 ? 8.504 -7.588 -6.621 1.00 98.69 124 VAL A CA 1
ATOM 917 C C . VAL A 1 124 ? 9.569 -7.605 -5.535 1.00 98.69 124 VAL A C 1
ATOM 919 O O . VAL A 1 124 ? 10.429 -6.731 -5.492 1.00 98.69 124 VAL A O 1
ATOM 922 N N . ASN A 1 125 ? 9.533 -8.631 -4.683 1.00 98.56 125 ASN A N 1
ATOM 923 C CA . ASN A 1 125 ? 10.618 -8.974 -3.767 1.00 98.56 125 ASN A CA 1
ATOM 924 C C . ASN A 1 125 ? 11.229 -10.308 -4.232 1.00 98.56 125 ASN A C 1
ATOM 926 O O . ASN A 1 125 ? 10.684 -11.374 -3.910 1.00 98.56 125 ASN A O 1
ATOM 930 N N . PRO A 1 126 ? 12.334 -10.280 -5.005 1.00 98.19 126 PRO A N 1
ATOM 931 C CA . PRO A 1 126 ? 12.935 -11.490 -5.567 1.00 98.19 126 PRO A CA 1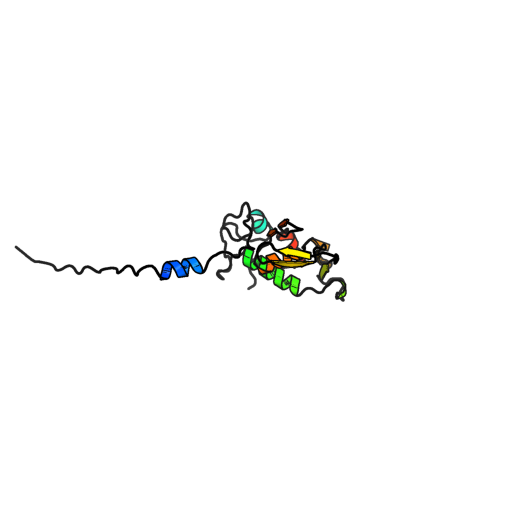
ATOM 932 C C . PRO A 1 126 ? 13.433 -12.454 -4.491 1.00 98.19 126 PRO A C 1
ATOM 934 O O . PRO A 1 126 ? 13.259 -13.665 -4.610 1.00 98.19 126 PRO A O 1
ATOM 937 N N . ARG A 1 127 ? 13.990 -11.915 -3.400 1.00 98.00 127 ARG A N 1
ATOM 938 C CA . ARG A 1 127 ? 14.542 -12.689 -2.282 1.00 98.00 127 ARG A CA 1
ATOM 939 C C . ARG A 1 127 ? 13.483 -13.547 -1.586 1.00 98.00 127 ARG A C 1
ATOM 941 O O . ARG A 1 127 ? 13.787 -14.650 -1.135 1.00 98.00 127 ARG A O 1
ATOM 948 N N . LEU A 1 128 ? 12.251 -13.048 -1.491 1.00 97.81 128 LEU A N 1
ATOM 949 C CA . LEU A 1 128 ? 11.111 -13.772 -0.919 1.00 97.81 128 LEU A CA 1
ATOM 950 C C . LEU A 1 128 ? 10.269 -14.517 -1.965 1.00 97.81 128 LEU A C 1
ATOM 952 O O . LEU A 1 128 ? 9.357 -15.250 -1.581 1.00 97.81 128 LEU A O 1
ATOM 956 N N . GLY A 1 129 ? 10.548 -14.336 -3.259 1.00 97.81 129 GLY A N 1
ATOM 957 C CA . GLY A 1 129 ? 9.734 -14.881 -4.345 1.00 97.81 129 GLY A CA 1
ATOM 958 C C . GLY A 1 129 ? 8.309 -14.320 -4.368 1.00 97.81 129 GLY A C 1
ATOM 959 O O . GLY A 1 129 ? 7.380 -15.032 -4.744 1.00 97.81 129 GLY A O 1
ATOM 960 N N . LEU A 1 130 ? 8.121 -13.072 -3.923 1.00 98.25 130 LEU A N 1
ATOM 961 C CA . LEU A 1 130 ? 6.811 -12.426 -3.826 1.00 98.25 130 LEU A CA 1
ATOM 962 C C . LEU A 1 130 ? 6.618 -11.403 -4.943 1.00 98.25 130 LEU A C 1
ATOM 964 O O . LEU A 1 130 ? 7.529 -10.644 -5.276 1.00 98.25 130 LEU A O 1
ATOM 968 N N . ARG A 1 131 ? 5.397 -11.355 -5.476 1.00 98.12 131 ARG A N 1
ATOM 969 C CA . ARG A 1 131 ? 4.927 -10.333 -6.411 1.00 98.12 131 ARG A CA 1
ATOM 970 C C . ARG A 1 131 ? 3.545 -9.878 -5.972 1.00 98.12 131 ARG A C 1
ATOM 972 O O . ARG A 1 131 ? 2.664 -10.711 -5.785 1.00 98.12 131 ARG A O 1
ATOM 979 N N . VAL A 1 132 ? 3.376 -8.572 -5.825 1.00 98.19 132 VAL A N 1
ATOM 980 C CA . VAL A 1 132 ? 2.125 -7.945 -5.395 1.00 98.19 132 VAL A CA 1
ATOM 981 C C . VAL A 1 132 ? 1.688 -6.982 -6.487 1.00 98.19 132 VAL A C 1
ATOM 983 O O . VAL A 1 132 ? 2.466 -6.117 -6.891 1.00 98.19 132 VAL A O 1
ATOM 986 N N . ASN A 1 133 ? 0.464 -7.152 -6.985 1.00 97.44 133 ASN A N 1
ATOM 987 C CA . ASN A 1 133 ? -0.146 -6.162 -7.866 1.00 97.44 133 ASN A CA 1
ATOM 988 C C . ASN A 1 133 ? -0.508 -4.942 -7.024 1.00 97.44 133 ASN A C 1
ATOM 990 O O . ASN A 1 133 ? -1.145 -5.067 -5.982 1.00 97.44 133 ASN A O 1
ATOM 994 N N . CYS A 1 134 ? -0.059 -3.781 -7.469 1.00 98.00 134 CYS A N 1
ATOM 995 C CA . CYS A 1 134 ? -0.290 -2.515 -6.800 1.00 98.00 134 CYS A CA 1
ATOM 996 C C . CYS A 1 134 ? -0.343 -1.448 -7.895 1.00 98.00 134 CYS A C 1
ATOM 998 O O . CYS A 1 134 ? 0.704 -0.918 -8.279 1.00 98.00 134 CYS A O 1
ATOM 1000 N N . PRO A 1 135 ? -1.531 -1.215 -8.484 1.00 97.38 135 PRO A N 1
ATOM 1001 C CA . PRO A 1 135 ? -1.729 -0.147 -9.453 1.00 97.38 135 PRO A CA 1
ATOM 1002 C C . PRO A 1 135 ? -1.269 1.197 -8.884 1.00 97.38 135 PRO A C 1
ATOM 1004 O O . PRO A 1 135 ? -1.308 1.411 -7.672 1.00 97.38 135 PRO A O 1
ATOM 1007 N N . LEU A 1 136 ? -0.869 2.130 -9.750 1.00 97.75 136 LEU A N 1
ATOM 1008 C CA . LEU A 1 136 ? -0.389 3.436 -9.286 1.00 97.75 136 LEU A CA 1
ATOM 1009 C C . LEU A 1 136 ? -1.464 4.211 -8.507 1.00 97.75 136 LEU A C 1
ATOM 1011 O O . LEU A 1 136 ? -1.123 4.946 -7.585 1.00 97.75 136 LEU A O 1
ATOM 1015 N N . ILE A 1 137 ? -2.751 3.998 -8.809 1.00 98.06 137 ILE A N 1
ATOM 1016 C CA . ILE A 1 137 ? -3.851 4.599 -8.044 1.00 98.06 137 ILE A CA 1
ATOM 1017 C C . ILE A 1 137 ? -3.902 4.066 -6.606 1.00 98.06 137 ILE A C 1
ATOM 1019 O O . ILE A 1 137 ? -4.200 4.809 -5.679 1.00 98.06 137 ILE A O 1
ATOM 1023 N N . ALA A 1 138 ? -3.529 2.803 -6.389 1.00 98.12 138 ALA A N 1
ATOM 1024 C CA . ALA A 1 138 ? -3.464 2.225 -5.055 1.00 98.12 138 ALA A CA 1
ATOM 1025 C C . ALA A 1 138 ? -2.314 2.841 -4.243 1.00 98.12 138 ALA A C 1
ATOM 1027 O O . ALA A 1 138 ? -2.465 3.078 -3.048 1.00 98.12 138 ALA A O 1
ATOM 1028 N N . ILE A 1 139 ? -1.186 3.154 -4.896 1.00 97.56 139 ILE A N 1
ATOM 1029 C CA . ILE A 1 139 ? -0.071 3.888 -4.274 1.00 97.56 139 ILE A CA 1
ATOM 1030 C C . ILE A 1 139 ? -0.514 5.301 -3.883 1.00 97.56 139 ILE A C 1
ATOM 1032 O O . ILE A 1 139 ? -0.281 5.699 -2.746 1.00 97.56 139 ILE A O 1
ATOM 1036 N N . HIS A 1 140 ? -1.231 6.004 -4.766 1.00 97.88 140 HIS A N 1
ATOM 1037 C CA . HIS A 1 140 ? -1.825 7.314 -4.465 1.00 97.88 140 HIS A CA 1
ATOM 1038 C C . HIS A 1 140 ? -2.736 7.263 -3.223 1.00 97.88 140 HIS A C 1
ATOM 1040 O O . HIS A 1 140 ? -2.598 8.078 -2.321 1.00 97.88 140 HIS A O 1
ATOM 1046 N N . TYR A 1 141 ? -3.622 6.268 -3.103 1.00 98.25 141 TYR A N 1
ATOM 1047 C CA . TYR A 1 141 ? -4.471 6.112 -1.908 1.00 98.25 141 TYR A CA 1
ATOM 1048 C C . TYR A 1 141 ? -3.681 5.759 -0.633 1.00 98.25 141 TYR A C 1
ATOM 1050 O O . TYR A 1 141 ? -4.069 6.178 0.462 1.00 98.25 141 TYR A O 1
ATOM 1058 N N . MET A 1 142 ? -2.555 5.047 -0.752 1.00 98.00 142 MET A N 1
ATOM 1059 C CA . MET A 1 142 ? -1.674 4.767 0.388 1.00 98.00 142 MET A CA 1
ATOM 1060 C C . MET A 1 142 ? -1.004 6.028 0.946 1.00 98.00 142 MET A C 1
ATOM 1062 O O . MET A 1 142 ? -0.796 6.083 2.153 1.00 98.00 142 MET A O 1
ATOM 1066 N N . GLU A 1 143 ? -0.736 7.049 0.123 1.00 96.75 143 GLU A N 1
ATOM 1067 C CA . GLU A 1 143 ? -0.241 8.368 0.578 1.00 96.75 143 GLU A CA 1
ATOM 1068 C C . GLU A 1 143 ? -1.263 9.123 1.447 1.00 96.75 143 GLU A C 1
ATOM 1070 O O . GLU A 1 143 ? -0.908 10.043 2.184 1.00 96.75 143 GLU A O 1
ATOM 1075 N N . HIS A 1 144 ? -2.531 8.713 1.378 1.00 96.94 144 HIS A N 1
ATOM 1076 C CA . HIS A 1 144 ? -3.628 9.217 2.199 1.00 96.94 144 HIS A CA 1
ATOM 1077 C C . HIS A 1 144 ? -4.047 8.239 3.315 1.00 96.94 144 HIS A C 1
ATOM 1079 O O . HIS A 1 144 ? -5.046 8.458 4.011 1.00 96.94 144 HIS A O 1
ATOM 1085 N N . GLY A 1 145 ? -3.281 7.161 3.522 1.00 96.88 145 GLY A N 1
ATOM 1086 C CA . GLY A 1 145 ? -3.508 6.202 4.599 1.00 96.88 145 GLY A CA 1
ATOM 1087 C C . GLY A 1 145 ? -4.546 5.114 4.308 1.00 96.88 145 GLY A C 1
ATOM 1088 O O . GLY A 1 145 ? -5.144 4.598 5.246 1.00 96.88 145 GLY A O 1
ATOM 1089 N N . SER A 1 146 ? -4.789 4.758 3.043 1.00 97.62 146 SER A N 1
ATOM 1090 C CA . SER A 1 146 ? -5.777 3.738 2.671 1.00 97.62 146 SER A CA 1
ATOM 1091 C C . SER A 1 146 ? -5.168 2.594 1.858 1.00 97.62 146 SER A C 1
ATOM 1093 O O . SER A 1 146 ? -4.414 2.818 0.915 1.00 97.62 146 SER A O 1
ATOM 1095 N N . PHE A 1 147 ? -5.547 1.352 2.179 1.00 98.25 147 PHE A N 1
ATOM 1096 C CA . PHE A 1 147 ? -5.285 0.179 1.327 1.00 98.25 147 PHE A CA 1
ATOM 1097 C C . PHE A 1 147 ? -6.414 -0.109 0.331 1.00 98.25 147 PHE A C 1
ATOM 1099 O O . PHE A 1 147 ? -6.233 -0.919 -0.580 1.00 98.25 147 PHE A O 1
ATOM 1106 N N . GLY A 1 148 ? -7.582 0.512 0.524 1.00 97.75 148 GLY A N 1
ATOM 1107 C CA . GLY A 1 148 ? -8.664 0.538 -0.458 1.00 97.75 148 GLY A CA 1
ATOM 1108 C C . GLY A 1 148 ? -8.477 1.707 -1.418 1.00 97.75 148 GLY A C 1
ATOM 1109 O O . GLY A 1 148 ? -8.074 2.787 -0.988 1.00 97.75 148 GLY A O 1
ATOM 1110 N N . TYR A 1 149 ? -8.775 1.504 -2.694 1.00 97.31 149 TYR A N 1
ATOM 1111 C CA . TYR A 1 149 ? -8.622 2.520 -3.729 1.00 97.31 149 TYR A CA 1
ATOM 1112 C C . TYR A 1 149 ? -9.764 2.456 -4.740 1.00 97.31 149 TYR A C 1
ATOM 1114 O O . TYR A 1 149 ? -10.309 1.386 -5.004 1.00 97.31 149 TYR A O 1
ATOM 1122 N N . GLU A 1 150 ? -10.102 3.616 -5.297 1.00 96.00 150 GLU A N 1
ATOM 1123 C CA . GLU A 1 150 ? -11.170 3.794 -6.282 1.00 96.00 150 GLU A CA 1
ATOM 1124 C C . GLU A 1 150 ? -10.723 4.851 -7.301 1.00 96.00 150 GLU A C 1
ATOM 1126 O O . GLU A 1 150 ? -10.524 6.024 -6.975 1.00 96.00 150 GLU A O 1
ATOM 1131 N N . GLY A 1 151 ? -10.493 4.417 -8.533 1.00 92.88 151 GLY A N 1
ATOM 1132 C CA . GLY A 1 151 ? -10.265 5.270 -9.689 1.00 92.88 151 GLY A CA 1
ATOM 1133 C C . GLY A 1 151 ? -11.239 4.927 -10.809 1.00 92.88 151 GLY A C 1
ATOM 1134 O O . GLY A 1 151 ? -11.951 3.924 -10.764 1.00 92.88 151 GLY A O 1
ATOM 1135 N N . ASP A 1 152 ? -11.240 5.743 -11.860 1.00 91.88 152 ASP A N 1
ATOM 1136 C CA . ASP A 1 152 ? -12.090 5.528 -13.038 1.00 91.88 152 ASP A CA 1
ATOM 1137 C C . ASP A 1 152 ? -11.736 4.259 -13.852 1.00 91.88 152 ASP A C 1
ATOM 1139 O O . ASP A 1 152 ? -12.493 3.877 -14.752 1.00 91.88 152 ASP A O 1
ATOM 1143 N N . VAL A 1 153 ? -10.621 3.583 -13.532 1.00 93.12 153 VAL A N 1
ATOM 1144 C CA . VAL A 1 153 ? -10.177 2.329 -14.164 1.00 93.12 153 VAL A CA 1
ATOM 1145 C C . VAL A 1 153 ? -10.101 1.159 -13.176 1.00 93.12 153 VAL A C 1
ATOM 1147 O O . VAL A 1 153 ? -10.568 0.067 -13.512 1.00 93.12 153 VAL A O 1
ATOM 1150 N N . HIS A 1 154 ? -9.514 1.346 -11.992 1.00 95.25 154 HIS A N 1
ATOM 1151 C CA . HIS A 1 154 ? -9.324 0.300 -10.991 1.00 95.25 154 HIS A CA 1
ATOM 1152 C C . HIS A 1 154 ? -10.005 0.644 -9.661 1.00 95.25 154 HIS A C 1
ATOM 1154 O O . HIS A 1 154 ? -9.847 1.731 -9.114 1.00 95.25 154 HIS A O 1
ATOM 1160 N N . GLU A 1 155 ? -10.677 -0.346 -9.079 1.00 96.06 155 GLU A N 1
ATOM 1161 C CA . GLU A 1 155 ? -11.302 -0.262 -7.759 1.00 96.06 155 GLU A CA 1
ATOM 1162 C C . GLU A 1 155 ? -11.084 -1.589 -7.029 1.00 96.06 155 GLU A C 1
ATOM 1164 O O . GLU A 1 155 ? -11.532 -2.642 -7.492 1.00 96.06 155 GLU A O 1
ATOM 1169 N N . GLU A 1 156 ? -10.356 -1.564 -5.911 1.00 96.50 156 GLU A N 1
ATOM 1170 C CA . GLU A 1 156 ? -10.127 -2.756 -5.090 1.00 96.50 156 GLU A CA 1
ATOM 1171 C C . GLU A 1 156 ? -9.569 -2.397 -3.700 1.00 96.50 156 GLU A C 1
ATOM 1173 O O . GLU A 1 156 ? -9.459 -1.236 -3.304 1.00 96.50 156 GLU A O 1
ATOM 1178 N N . ARG A 1 157 ? -9.171 -3.426 -2.946 1.00 97.38 157 ARG A N 1
ATOM 1179 C CA . ARG A 1 157 ? -8.343 -3.319 -1.747 1.00 97.38 157 ARG A CA 1
ATOM 1180 C C . ARG A 1 157 ? -7.105 -4.191 -1.908 1.00 97.38 157 ARG A C 1
ATOM 1182 O O . ARG A 1 157 ? -7.208 -5.341 -2.328 1.00 97.38 157 ARG A O 1
ATOM 1189 N N . LEU A 1 158 ? -5.941 -3.655 -1.557 1.00 98.00 158 LEU A N 1
ATOM 1190 C CA . LEU A 1 158 ? -4.688 -4.408 -1.567 1.00 98.00 158 LEU A CA 1
ATOM 1191 C C . LEU A 1 158 ? -4.699 -5.524 -0.511 1.00 98.00 158 LEU A C 1
ATOM 1193 O O . LEU A 1 158 ? -5.224 -5.354 0.588 1.00 98.00 158 LEU A O 1
ATOM 1197 N N . ASP A 1 159 ? -4.045 -6.650 -0.812 1.00 97.56 159 ASP A N 1
ATOM 1198 C CA . ASP A 1 159 ? -3.711 -7.655 0.203 1.00 97.56 159 ASP A CA 1
ATOM 1199 C C . ASP A 1 159 ? -2.620 -7.088 1.124 1.00 97.56 159 ASP A C 1
ATOM 1201 O O . ASP A 1 159 ? -1.425 -7.126 0.806 1.00 97.56 159 ASP A O 1
ATOM 1205 N N . VAL A 1 160 ? -3.052 -6.534 2.262 1.00 97.25 160 VAL A N 1
ATOM 1206 C CA . VAL A 1 160 ? -2.190 -5.865 3.247 1.00 97.25 160 VAL A CA 1
ATOM 1207 C C . VAL A 1 160 ? -1.066 -6.789 3.712 1.00 97.25 160 VAL A C 1
ATOM 1209 O O . VAL A 1 160 ? 0.096 -6.389 3.743 1.00 97.25 160 VAL A O 1
ATOM 1212 N N . ALA A 1 161 ? -1.373 -8.054 4.008 1.00 96.25 161 ALA A N 1
ATOM 1213 C CA . ALA A 1 161 ? -0.385 -8.999 4.514 1.00 96.25 161 ALA A CA 1
ATOM 1214 C C . ALA A 1 161 ? 0.665 -9.354 3.451 1.00 96.25 161 ALA A C 1
ATOM 1216 O O . ALA A 1 161 ? 1.864 -9.405 3.753 1.00 96.25 161 ALA A O 1
ATOM 1217 N N . ALA A 1 162 ? 0.242 -9.579 2.203 1.00 97.44 162 ALA A N 1
ATOM 1218 C CA . ALA A 1 162 ? 1.161 -9.838 1.099 1.00 97.44 162 ALA A CA 1
ATOM 1219 C C . ALA A 1 162 ? 2.053 -8.624 0.809 1.00 97.44 162 ALA A C 1
ATOM 1221 O O . ALA A 1 162 ? 3.264 -8.788 0.636 1.00 97.44 162 ALA A O 1
ATOM 1222 N N . LEU A 1 163 ? 1.476 -7.418 0.809 1.00 97.88 163 LEU A N 1
ATOM 1223 C CA . LEU A 1 163 ? 2.200 -6.169 0.595 1.00 97.88 163 LEU A CA 1
ATOM 1224 C C . LEU A 1 163 ? 3.232 -5.915 1.695 1.00 97.88 163 LEU A C 1
ATOM 1226 O O . LEU A 1 163 ? 4.417 -5.777 1.391 1.00 97.88 163 LEU A O 1
ATOM 1230 N N . SER A 1 164 ? 2.819 -5.913 2.966 1.00 96.38 164 SER A N 1
ATOM 1231 C CA . SER A 1 164 ? 3.729 -5.688 4.095 1.00 96.38 164 SER A CA 1
ATOM 1232 C C . SER A 1 164 ? 4.859 -6.711 4.106 1.00 96.38 164 SER A C 1
ATOM 1234 O O . SER A 1 164 ? 6.014 -6.360 4.341 1.00 96.38 164 SER A O 1
ATOM 1236 N N . ARG A 1 165 ? 4.570 -7.975 3.766 1.00 96.38 165 ARG A N 1
ATOM 1237 C CA . ARG A 1 165 ? 5.598 -9.012 3.650 1.00 96.38 165 ARG A CA 1
ATOM 1238 C C . ARG A 1 165 ? 6.551 -8.770 2.480 1.00 96.38 165 ARG A C 1
ATOM 1240 O O . ARG A 1 165 ? 7.749 -8.974 2.652 1.00 96.38 165 ARG A O 1
ATOM 1247 N N . ALA A 1 166 ? 6.052 -8.358 1.314 1.00 97.75 166 ALA A N 1
ATOM 1248 C CA . ALA A 1 166 ? 6.886 -8.041 0.155 1.00 97.75 166 ALA A CA 1
ATOM 1249 C C . ALA A 1 166 ? 7.790 -6.824 0.411 1.00 97.75 166 ALA A C 1
ATOM 1251 O O . ALA A 1 166 ? 8.941 -6.821 -0.019 1.00 97.75 166 ALA A O 1
ATOM 1252 N N . LEU A 1 167 ? 7.302 -5.834 1.159 1.00 97.00 167 LEU A N 1
ATOM 1253 C CA . LEU A 1 167 ? 8.070 -4.658 1.582 1.00 97.00 167 LEU A CA 1
ATOM 1254 C C . LEU A 1 167 ? 8.923 -4.905 2.835 1.00 97.00 167 LEU A C 1
ATOM 1256 O O . LEU A 1 167 ? 9.703 -4.043 3.223 1.00 97.00 167 LEU A O 1
ATOM 1260 N N . GLU A 1 168 ? 8.777 -6.071 3.468 1.00 94.75 168 GLU A N 1
ATOM 1261 C CA . GLU A 1 168 ? 9.426 -6.435 4.735 1.00 94.75 168 GLU A CA 1
ATOM 1262 C C . GLU A 1 168 ? 9.137 -5.471 5.894 1.00 94.75 168 GLU A C 1
ATOM 1264 O O . GLU A 1 168 ? 9.889 -5.404 6.867 1.00 94.75 168 GLU A O 1
ATOM 1269 N N . ILE A 1 169 ? 8.009 -4.769 5.821 1.00 91.69 169 ILE A N 1
ATOM 1270 C CA . ILE A 1 169 ? 7.530 -3.882 6.874 1.00 91.69 169 ILE A CA 1
ATOM 1271 C C . ILE A 1 169 ? 6.918 -4.739 7.980 1.00 91.69 169 ILE A C 1
ATOM 1273 O O . ILE A 1 169 ? 6.096 -5.623 7.729 1.00 91.69 169 ILE A O 1
ATOM 1277 N N . ARG A 1 170 ? 7.328 -4.475 9.223 1.00 78.12 170 ARG A N 1
ATOM 1278 C CA . ARG A 1 170 ? 6.768 -5.103 10.421 1.00 78.12 170 ARG A CA 1
ATOM 1279 C C . ARG A 1 170 ? 6.304 -4.035 11.403 1.00 78.12 170 ARG A C 1
ATOM 1281 O O . ARG A 1 170 ? 6.995 -3.052 11.640 1.00 78.12 170 ARG A O 1
ATOM 1288 N N . PHE A 1 171 ? 5.159 -4.284 12.014 1.00 68.38 171 PHE A N 1
ATOM 1289 C CA . PHE A 1 171 ? 4.618 -3.577 13.173 1.00 68.38 171 PHE A CA 1
ATOM 1290 C C . PHE A 1 171 ? 3.887 -4.663 14.004 1.00 68.38 171 PHE A C 1
ATOM 1292 O O . PHE A 1 171 ? 3.435 -5.637 13.398 1.00 68.38 171 PHE A O 1
ATOM 1299 N N . PRO A 1 172 ? 3.912 -4.647 15.357 1.00 57.00 172 PRO A N 1
ATOM 1300 C CA . PRO A 1 172 ? 3.609 -3.475 16.174 1.00 57.00 172 PRO A CA 1
ATOM 1301 C C . PRO A 1 172 ? 4.705 -2.829 17.012 1.00 57.00 172 PRO A C 1
ATOM 1303 O O . PRO A 1 172 ? 4.406 -2.020 17.885 1.00 57.00 172 PRO A O 1
ATOM 1306 N N . TYR A 1 173 ? 5.974 -3.137 16.753 1.00 51.44 173 TYR A N 1
ATOM 1307 C CA . TYR A 1 173 ? 7.079 -2.522 17.485 1.00 51.44 173 TYR A CA 1
ATOM 1308 C C . TYR A 1 173 ? 8.291 -2.333 16.573 1.00 51.44 173 TYR A C 1
ATOM 1310 O O . TYR A 1 173 ? 9.053 -3.277 16.371 1.00 51.44 173 TYR A O 1
ATOM 1318 N N . ASP A 1 174 ? 8.475 -1.116 16.059 1.00 48.94 174 ASP A N 1
ATOM 1319 C CA . ASP A 1 174 ? 9.829 -0.590 15.874 1.00 48.94 174 ASP A CA 1
ATOM 1320 C C . ASP A 1 174 ? 10.201 0.118 17.196 1.00 48.94 174 ASP A C 1
ATOM 1322 O O . ASP A 1 174 ? 9.394 0.918 17.680 1.00 48.94 174 ASP A O 1
ATOM 1326 N N . PRO A 1 175 ? 11.315 -0.255 17.853 1.00 43.66 175 PRO A N 1
ATOM 1327 C CA . PRO A 1 175 ? 11.729 0.287 19.151 1.00 43.66 175 PRO A CA 1
ATOM 1328 C C . PRO A 1 175 ? 12.093 1.777 19.132 1.00 43.66 175 PRO A C 1
ATOM 1330 O O . PRO A 1 175 ? 12.520 2.287 18.072 1.00 43.66 175 PRO A O 1
#

Foldseek 3Di:
DDDDDDDDDDDDDPDDDPVVVVVVVVDDQQPLLDFDPCQQCRLQDHPVLCVLQVHDSNDQDLPPPPHGPLLVLLLVLLVLQVPFAEPVRDDDQQGKHKYWDADPDWWAAPRPGDIDGQTWMWIARRNVRATWTQGVQCSVSSNSRHQFGDIPRDGDGGSSSSSCVSSVPHDDDDD

Sequence (175 aa):
PWAIAAGTAAAIALGTGASLNKALAGDMPDRHQLSVSQDADADLLADKEEIAIGYRVFKADQNRNQISDGVELANRCGVVIEQLPWEDEVTDPNQTYKWCMLQHGLETCDVCGATVNMGPAGIVNPRLGLRVNCPLIAIHYMEHGSFGYEGDVHEERLDVAALSRALEIRFPYDP